Protein AF-A0A4R3V8H6-F1 (afdb_monomer)

Secondary structure (DSSP, 8-state):
---HHHHHHHHTTSHHHHHHHHHHHHHHHHHHHHHHHHHHTT--HHHHHHHHTS-HHHHHHHHTTPPPP-GGGTTSTTSSS--

Foldseek 3Di:
DDDPVRVVVVQCVDVVSVVVVVVVCVLLVQLVVLVVVCVVVVHDLQRVQVVVVHHSVVSVCSNVSDDDPPCPVPDPPPPPDDD

Radius of gyration: 18.4 Å; Cα contacts (8 Å, |Δi|>4): 42; chains: 1; bounding box: 36×33×54 Å

Nearest PDB structures (foldseek):
  3eus-assembly1_B  TM=8.053E-01  e=7.197E-02  Ruegeria pomeroyi
  4pu8-assembly1_B  TM=9.199E-01  e=2.091E-01  Shewanella oneidensis MR-1
  4pu7-assembly1_B  TM=9.205E-01  e=4.439E-01  Shewanella oneidensis MR-1
  4pu4-assembly1_C  TM=9.287E-01  e=4.726E-01  Shewanella oneidensis MR-1
  3f51-assembly1_A  TM=7.844E-01  e=8.313E-01  Corynebacterium glutamicum

Mean predicted aligned error: 11.01 Å

pLDDT: mean 80.95, std 18.3, range [42.66, 97.75]

Solvent-accessible surface area (backbone atoms only — not comparable to full-atom values): 5045 Å² total; per-residue (Å²): 132,82,54,69,69,61,52,51,52,59,52,52,66,39,67,69,54,32,50,57,51,56,59,51,46,64,66,35,43,67,13,49,51,50,49,52,50,35,56,75,69,72,50,53,55,53,58,50,9,60,77,67,75,53,48,40,71,56,43,50,38,55,45,62,43,56,77,77,76,74,76,86,73,73,84,71,84,88,69,89,87,80,134

Structure (mmCIF, N/CA/C/O backbone):
data_AF-A0A4R3V8H6-F1
#
_entry.id   AF-A0A4R3V8H6-F1
#
loop_
_atom_site.group_PDB
_atom_site.id
_atom_site.type_symbol
_atom_site.label_atom_id
_atom_site.label_alt_id
_atom_site.label_comp_id
_atom_site.label_asym_id
_atom_site.label_entity_id
_atom_site.label_seq_id
_atom_site.pdbx_PDB_ins_code
_atom_site.Cartn_x
_atom_site.Cartn_y
_atom_site.Cartn_z
_atom_site.occupancy
_atom_site.B_iso_or_equiv
_atom_site.auth_seq_id
_atom_site.auth_comp_id
_atom_site.auth_asym_id
_atom_site.auth_atom_id
_atom_site.pdbx_PDB_model_num
ATOM 1 N N . MET A 1 1 ? 18.670 16.609 -8.766 1.00 71.56 1 MET A N 1
ATOM 2 C CA . MET A 1 1 ? 17.967 15.407 -8.264 1.00 71.56 1 MET A CA 1
ATOM 3 C C . MET A 1 1 ? 17.100 14.895 -9.408 1.00 71.56 1 MET A C 1
ATOM 5 O O . MET A 1 1 ? 16.431 15.727 -10.009 1.00 71.56 1 MET A 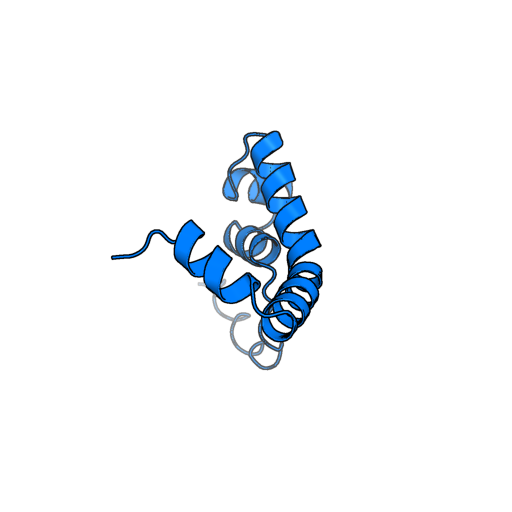O 1
ATOM 9 N N . LYS A 1 2 ? 17.163 13.612 -9.788 1.00 74.88 2 LYS A N 1
ATOM 10 C CA . LYS A 1 2 ? 16.271 13.083 -10.841 1.00 74.88 2 LYS A CA 1
ATOM 11 C C . LYS A 1 2 ? 14.850 12.937 -10.286 1.00 74.88 2 LYS A C 1
ATOM 13 O O . LYS A 1 2 ? 14.695 12.627 -9.107 1.00 74.88 2 LYS A O 1
ATOM 18 N N . ALA A 1 3 ? 13.834 13.153 -11.122 1.00 91.19 3 ALA A N 1
ATOM 19 C CA . ALA A 1 3 ? 12.454 12.836 -10.760 1.00 91.19 3 ALA A CA 1
ATOM 20 C C . ALA A 1 3 ? 12.284 11.313 -10.635 1.00 91.19 3 ALA A C 1
ATOM 22 O O . ALA A 1 3 ? 12.916 10.562 -11.382 1.00 91.19 3 ALA A O 1
ATOM 23 N N . PHE A 1 4 ? 11.423 10.860 -9.719 1.00 85.75 4 PHE A N 1
ATOM 24 C CA . PHE A 1 4 ? 11.187 9.430 -9.480 1.00 85.75 4 PHE A CA 1
ATOM 25 C C . PHE A 1 4 ? 10.823 8.677 -10.767 1.00 85.75 4 PHE A C 1
ATOM 27 O O . PHE A 1 4 ? 11.405 7.633 -11.047 1.00 85.75 4 PHE A O 1
ATOM 34 N N . GLU A 1 5 ? 9.948 9.254 -11.595 1.00 87.50 5 GLU A N 1
ATOM 35 C CA . GLU A 1 5 ? 9.546 8.660 -12.877 1.00 87.50 5 GLU A CA 1
ATOM 36 C C . GLU A 1 5 ? 10.723 8.486 -13.841 1.00 87.50 5 GLU A C 1
ATOM 38 O O . GLU A 1 5 ? 10.844 7.463 -14.510 1.00 87.50 5 GLU A O 1
ATOM 43 N N . GLN A 1 6 ? 11.634 9.459 -13.872 1.00 88.88 6 GLN A N 1
ATOM 44 C CA . GLN A 1 6 ? 12.800 9.439 -14.751 1.00 88.88 6 GLN A CA 1
ATOM 45 C C . GLN A 1 6 ? 13.816 8.380 -14.299 1.00 88.88 6 GLN A C 1
ATOM 47 O O . GLN A 1 6 ? 14.343 7.633 -15.116 1.00 88.88 6 GLN A O 1
ATOM 52 N N . PHE A 1 7 ? 14.031 8.261 -12.988 1.00 90.12 7 PHE A N 1
ATOM 53 C CA . PHE A 1 7 ? 14.877 7.223 -12.400 1.00 90.12 7 PHE A CA 1
ATOM 54 C C . PHE A 1 7 ? 14.295 5.815 -12.597 1.00 90.12 7 PHE A C 1
ATOM 56 O O . PHE A 1 7 ? 15.009 4.885 -12.968 1.00 90.12 7 PHE A O 1
ATOM 63 N N . LYS A 1 8 ? 12.981 5.660 -12.405 1.00 88.75 8 LYS A N 1
ATOM 64 C CA . LYS A 1 8 ? 12.275 4.397 -12.636 1.00 88.75 8 LYS A CA 1
ATOM 65 C C . LYS A 1 8 ? 12.357 3.966 -14.101 1.00 88.75 8 LYS A C 1
ATOM 67 O O . LYS A 1 8 ? 12.605 2.794 -14.367 1.00 88.75 8 LYS A O 1
ATOM 72 N N . ALA A 1 9 ? 12.173 4.892 -15.042 1.00 91.44 9 ALA A N 1
ATOM 73 C CA . ALA A 1 9 ? 12.266 4.598 -16.469 1.00 91.44 9 ALA A CA 1
ATOM 74 C C . ALA A 1 9 ? 13.663 4.097 -16.872 1.00 91.44 9 ALA A C 1
ATOM 76 O O . ALA A 1 9 ? 13.762 3.142 -17.638 1.00 91.44 9 ALA A O 1
ATOM 77 N N . GLU A 1 10 ? 14.727 4.692 -16.321 1.00 92.75 10 GLU A N 1
ATOM 78 C CA . GLU A 1 10 ? 16.108 4.244 -16.545 1.00 92.75 10 GLU A CA 1
ATOM 79 C C . GLU A 1 10 ? 16.356 2.827 -16.004 1.00 92.75 10 GLU A C 1
ATOM 81 O O . GLU A 1 10 ? 16.950 2.009 -16.699 1.00 92.75 10 GLU A O 1
ATOM 86 N N . LEU A 1 11 ? 15.864 2.504 -14.802 1.00 91.06 11 LEU A N 1
ATOM 87 C CA . LEU A 1 11 ? 15.997 1.158 -14.227 1.00 91.06 11 LEU A CA 1
ATOM 88 C C . LEU A 1 11 ? 15.224 0.103 -15.028 1.00 91.06 11 LEU A C 1
ATOM 90 O O . LEU A 1 11 ? 15.733 -0.983 -15.283 1.00 91.06 11 LEU A O 1
ATOM 94 N N . LEU A 1 12 ? 14.005 0.424 -15.465 1.00 92.00 12 LEU A N 1
ATOM 95 C CA . LEU A 1 12 ? 13.166 -0.495 -16.243 1.00 92.00 12 LEU A CA 1
ATOM 96 C C . LEU A 1 12 ? 13.578 -0.600 -17.722 1.00 92.00 12 LEU A C 1
ATOM 98 O O . LEU A 1 12 ? 12.935 -1.333 -18.484 1.00 92.00 12 LEU A O 1
ATOM 102 N N . ALA A 1 13 ? 14.608 0.133 -18.154 1.00 94.12 13 ALA A N 1
ATOM 103 C CA . ALA A 1 13 ? 15.199 -0.019 -19.481 1.00 94.12 13 ALA A CA 1
ATOM 104 C C . ALA A 1 13 ? 16.033 -1.308 -19.596 1.00 94.12 13 ALA A C 1
ATOM 106 O O . ALA A 1 13 ? 16.136 -1.861 -20.688 1.00 94.12 13 ALA A O 1
ATOM 107 N N . ASP A 1 14 ? 16.576 -1.812 -18.483 1.00 94.94 14 ASP A N 1
ATOM 108 C CA . ASP A 1 14 ? 17.236 -3.115 -18.432 1.00 94.94 14 ASP A CA 1
ATOM 109 C C . ASP A 1 14 ? 16.192 -4.257 -18.424 1.00 94.94 14 ASP A C 1
ATOM 111 O O . ASP A 1 14 ? 15.358 -4.320 -17.513 1.00 94.94 14 ASP A O 1
ATOM 115 N N . PRO A 1 15 ? 16.215 -5.185 -19.404 1.00 92.06 15 PRO A N 1
ATOM 116 C CA . PRO A 1 15 ? 15.271 -6.299 -19.472 1.00 92.06 15 PRO A CA 1
ATOM 117 C C . PRO A 1 15 ? 15.303 -7.226 -18.252 1.00 92.06 15 PRO A C 1
ATOM 119 O O . PRO A 1 15 ? 14.258 -7.764 -17.883 1.00 92.06 15 PRO A O 1
ATOM 122 N N . ALA A 1 16 ? 16.468 -7.418 -17.619 1.00 92.06 16 ALA A N 1
ATOM 123 C CA . ALA A 1 16 ? 16.574 -8.250 -16.420 1.00 92.06 16 ALA A CA 1
ATOM 124 C C . ALA A 1 16 ? 15.868 -7.579 -15.234 1.00 92.06 16 ALA A C 1
ATOM 126 O O . ALA A 1 16 ? 15.007 -8.186 -14.598 1.00 92.06 16 ALA A O 1
ATOM 127 N N . THR A 1 17 ? 16.141 -6.293 -15.013 1.00 90.31 17 THR A N 1
ATOM 128 C CA . THR A 1 17 ? 15.450 -5.477 -14.007 1.00 90.31 17 THR A CA 1
ATOM 129 C C . THR A 1 17 ? 13.943 -5.417 -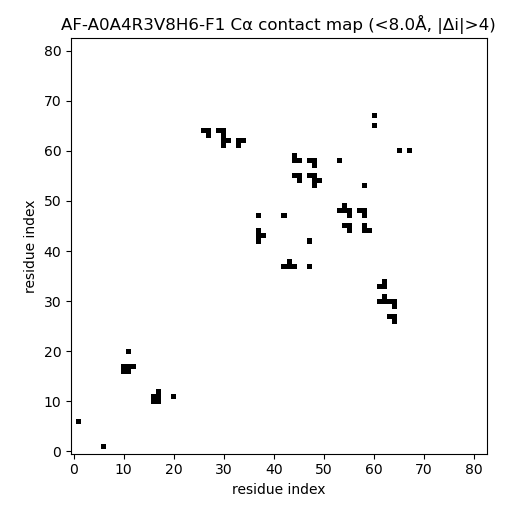14.253 1.00 90.31 17 THR A C 1
ATOM 131 O O . THR A 1 17 ? 13.159 -5.575 -13.317 1.00 90.31 17 THR A O 1
ATOM 134 N N . ARG A 1 18 ? 13.509 -5.237 -15.507 1.00 90.88 18 ARG A N 1
ATOM 135 C CA . ARG A 1 18 ? 12.085 -5.238 -15.872 1.00 90.88 18 ARG A CA 1
ATOM 136 C C . ARG A 1 18 ? 11.411 -6.565 -15.541 1.00 90.88 18 ARG A C 1
ATOM 138 O O . ARG A 1 18 ? 10.333 -6.557 -14.962 1.00 90.88 18 ARG A O 1
ATOM 145 N N . ARG A 1 19 ? 12.043 -7.691 -15.875 1.00 90.00 19 ARG A N 1
ATOM 146 C CA . ARG A 1 19 ? 11.488 -9.022 -15.611 1.00 90.00 19 ARG A CA 1
ATOM 147 C C . ARG A 1 19 ? 11.243 -9.253 -14.120 1.00 90.00 19 ARG A C 1
ATOM 149 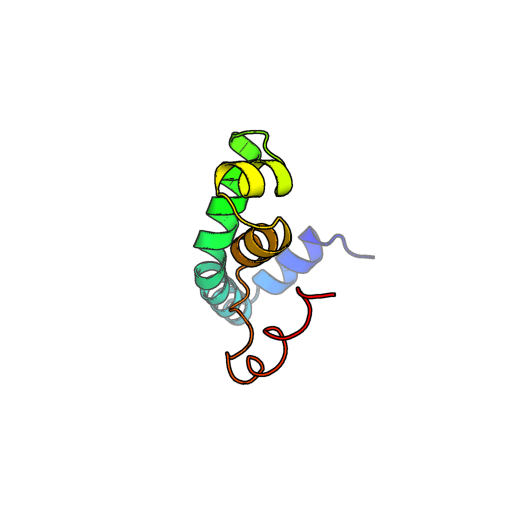O O . ARG A 1 19 ? 10.166 -9.710 -13.757 1.00 90.00 19 ARG A O 1
ATOM 156 N N . GLU A 1 20 ? 12.215 -8.927 -13.273 1.00 88.06 20 GLU A N 1
ATOM 157 C CA . GLU A 1 20 ? 12.068 -9.068 -11.819 1.00 88.06 20 GLU A CA 1
ATOM 158 C C . GLU A 1 20 ? 11.033 -8.079 -11.258 1.00 88.06 20 GLU A C 1
ATOM 160 O O . GLU A 1 20 ? 10.236 -8.427 -10.388 1.00 88.06 20 GLU A O 1
ATOM 165 N N . TYR A 1 21 ? 10.979 -6.857 -11.798 1.00 86.12 21 TYR A N 1
ATOM 166 C CA . TYR A 1 21 ? 9.962 -5.871 -11.432 1.00 86.12 21 TYR A CA 1
ATOM 167 C C . TYR A 1 21 ? 8.538 -6.345 -11.762 1.00 86.12 21 TYR A C 1
ATOM 169 O O . TYR A 1 21 ? 7.640 -6.236 -10.925 1.00 86.12 21 TYR A O 1
ATOM 177 N N . ASP A 1 22 ? 8.335 -6.889 -12.961 1.00 85.19 22 ASP A N 1
ATOM 178 C CA . ASP A 1 22 ? 7.043 -7.407 -13.412 1.00 85.19 22 ASP A CA 1
ATOM 179 C C . ASP A 1 22 ? 6.655 -8.682 -12.641 1.00 85.19 22 ASP A C 1
ATOM 181 O O . ASP A 1 22 ? 5.490 -8.851 -12.279 1.00 85.19 22 ASP A O 1
ATOM 185 N N . ALA A 1 23 ? 7.623 -9.543 -12.304 1.00 85.06 23 ALA A N 1
ATOM 186 C CA . ALA A 1 23 ? 7.393 -10.712 -11.453 1.00 85.06 23 ALA A CA 1
ATOM 187 C C . ALA A 1 23 ? 6.894 -10.315 -10.052 1.00 85.06 23 ALA A C 1
ATOM 189 O O . ALA A 1 23 ? 5.942 -10.907 -9.543 1.00 85.06 23 ALA A O 1
ATOM 190 N N . LEU A 1 24 ? 7.474 -9.263 -9.460 1.00 79.56 24 LEU A N 1
ATOM 191 C CA . LEU A 1 24 ? 7.013 -8.707 -8.185 1.00 79.56 24 LEU A CA 1
ATOM 192 C C . LEU A 1 24 ? 5.636 -8.048 -8.302 1.00 79.56 24 LEU A C 1
ATOM 194 O O . LEU A 1 24 ? 4.852 -8.110 -7.358 1.00 79.56 24 LEU A O 1
ATOM 198 N N . ALA A 1 25 ? 5.310 -7.424 -9.439 1.00 76.50 25 ALA A N 1
ATOM 199 C CA . ALA A 1 25 ? 4.017 -6.769 -9.631 1.00 76.50 25 ALA A CA 1
ATOM 200 C C . ALA A 1 25 ? 2.842 -7.733 -9.405 1.00 76.50 25 ALA A C 1
ATOM 202 O O . ALA A 1 25 ? 1.845 -7.333 -8.805 1.00 76.50 25 ALA A O 1
ATOM 203 N N . GLN A 1 26 ? 2.999 -9.004 -9.788 1.00 70.62 26 GLN A N 1
ATOM 204 C CA . GLN A 1 26 ? 1.984 -10.039 -9.598 1.00 70.62 26 GLN A CA 1
ATOM 205 C C . GLN A 1 26 ? 1.668 -10.301 -8.112 1.00 70.62 26 GLN A C 1
ATOM 207 O O . GLN A 1 26 ? 0.518 -10.565 -7.771 1.00 70.62 26 GLN A O 1
ATOM 212 N N . GLU A 1 27 ? 2.651 -10.175 -7.211 1.00 70.19 27 GLU A N 1
ATOM 213 C CA . GLU A 1 27 ? 2.445 -10.327 -5.760 1.00 70.19 27 GLU A CA 1
ATOM 214 C C . GLU A 1 27 ? 1.660 -9.158 -5.147 1.00 70.19 27 GLU A C 1
ATOM 216 O O . GLU A 1 27 ? 0.969 -9.321 -4.140 1.00 70.19 27 GLU A O 1
ATOM 221 N N . PHE A 1 28 ? 1.735 -7.977 -5.765 1.00 76.88 28 PHE A N 1
ATOM 222 C CA . PHE A 1 28 ? 1.058 -6.765 -5.299 1.00 76.88 28 PHE A CA 1
ATOM 223 C C . PHE A 1 28 ? -0.240 -6.462 -6.047 1.00 76.88 28 PHE A C 1
ATOM 225 O O . PHE A 1 28 ? -0.919 -5.500 -5.685 1.00 76.88 28 PHE A O 1
ATOM 232 N N . GLU A 1 29 ? -0.603 -7.247 -7.062 1.00 82.06 29 GLU A N 1
ATOM 233 C CA . GLU A 1 29 ? -1.747 -6.945 -7.925 1.00 82.06 29 GLU A CA 1
ATOM 234 C C . GLU A 1 29 ? -3.054 -6.916 -7.129 1.00 82.06 29 GLU A C 1
ATOM 236 O O . GLU A 1 29 ? -3.766 -5.915 -7.137 1.00 82.06 29 GLU A O 1
ATOM 241 N N . THR A 1 30 ? -3.302 -7.935 -6.304 1.00 82.19 30 THR A N 1
ATOM 242 C CA . THR A 1 30 ? -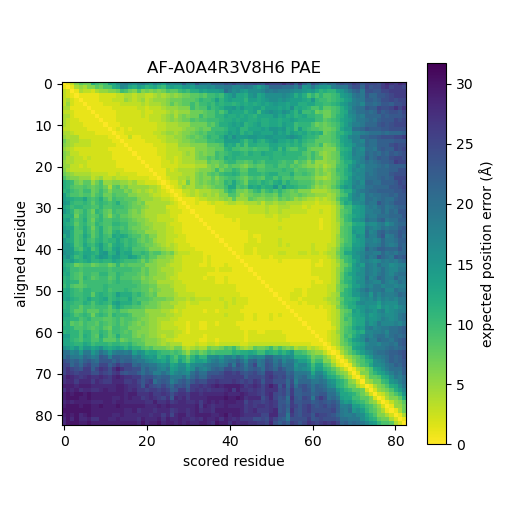4.483 -7.973 -5.427 1.00 82.19 30 THR A CA 1
ATOM 243 C C . THR A 1 30 ? -4.508 -6.792 -4.450 1.00 82.19 30 THR A C 1
ATOM 245 O O . THR A 1 30 ? -5.549 -6.179 -4.228 1.00 82.19 30 THR A O 1
ATOM 248 N N . ALA A 1 31 ? -3.359 -6.426 -3.876 1.00 87.81 31 ALA A N 1
ATOM 249 C CA . ALA A 1 31 ? -3.265 -5.290 -2.962 1.00 87.81 31 ALA A CA 1
ATOM 250 C C . ALA A 1 31 ? -3.561 -3.957 -3.676 1.00 87.81 31 ALA A C 1
ATOM 252 O O . ALA A 1 31 ? -4.286 -3.112 -3.146 1.00 87.81 31 ALA A O 1
ATOM 253 N N . ARG A 1 32 ? -3.065 -3.788 -4.910 1.00 87.88 32 ARG A N 1
ATOM 254 C CA . ARG A 1 32 ? -3.382 -2.638 -5.767 1.00 87.88 32 ARG A CA 1
ATOM 255 C C . ARG A 1 32 ? -4.861 -2.573 -6.104 1.00 87.88 32 ARG A C 1
ATOM 257 O O . ARG A 1 32 ? -5.445 -1.499 -5.986 1.00 87.88 32 ARG A O 1
ATOM 264 N N . GLU A 1 33 ? -5.469 -3.690 -6.488 1.00 89.81 33 GLU A N 1
ATOM 265 C CA . GLU A 1 33 ? -6.899 -3.753 -6.790 1.00 89.81 33 GLU A CA 1
ATOM 266 C C . GLU A 1 33 ? -7.747 -3.317 -5.592 1.00 89.81 33 GLU A C 1
ATOM 268 O O . GLU A 1 33 ? -8.674 -2.525 -5.763 1.00 89.81 33 GLU A O 1
ATOM 273 N N . LEU A 1 34 ? -7.391 -3.741 -4.373 1.00 90.38 34 LEU A N 1
ATOM 274 C CA . LEU A 1 34 ? -8.066 -3.309 -3.145 1.00 90.38 34 LEU A CA 1
ATOM 275 C C . LEU A 1 34 ? -7.953 -1.794 -2.924 1.00 90.38 34 LEU A C 1
ATOM 277 O O . LEU A 1 34 ? -8.962 -1.134 -2.667 1.00 90.38 34 LEU A O 1
ATOM 281 N N . VAL A 1 35 ? -6.752 -1.225 -3.078 1.00 93.19 35 VAL A N 1
ATOM 282 C CA . VAL A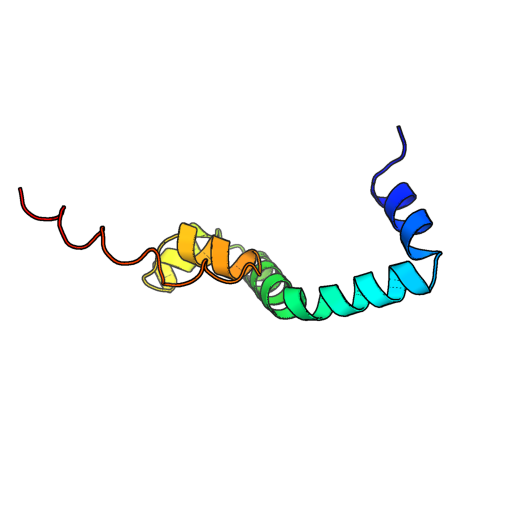 1 35 ? -6.532 0.227 -2.953 1.00 93.19 35 VAL A CA 1
ATOM 283 C C . VAL A 1 35 ? -7.336 0.996 -4.003 1.00 93.19 35 VAL A C 1
ATOM 285 O O . VAL A 1 35 ? -7.981 1.996 -3.683 1.00 93.19 35 VAL A O 1
ATOM 288 N N . VAL A 1 36 ? -7.335 0.525 -5.253 1.00 93.38 36 VAL A N 1
ATOM 289 C CA . VAL A 1 36 ? -8.084 1.137 -6.357 1.00 93.38 36 VAL A CA 1
ATOM 290 C C . VAL A 1 36 ? -9.589 1.046 -6.113 1.00 93.38 36 VAL A C 1
ATOM 292 O O . VAL A 1 36 ? -10.293 2.040 -6.289 1.00 93.38 36 VAL A O 1
ATOM 295 N N . ALA A 1 37 ? -10.096 -0.108 -5.680 1.00 93.75 37 ALA A N 1
ATOM 296 C CA . ALA A 1 37 ? -11.506 -0.297 -5.357 1.00 93.75 37 ALA A CA 1
ATOM 297 C C . ALA A 1 37 ? -11.947 0.629 -4.215 1.00 93.75 37 ALA A C 1
ATOM 299 O O . ALA A 1 37 ? -12.968 1.309 -4.338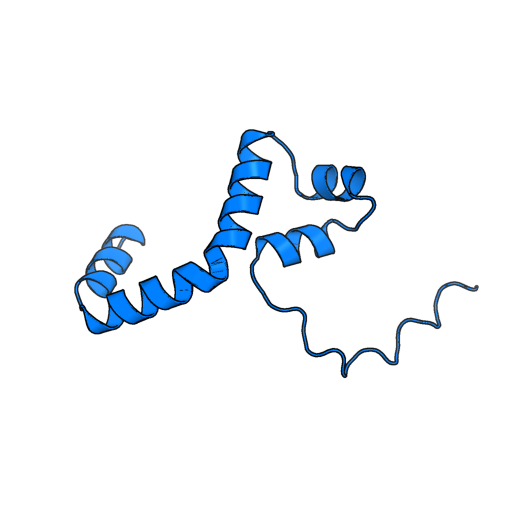 1.00 93.75 37 ALA A O 1
ATOM 300 N N . ARG A 1 38 ? -11.144 0.735 -3.147 1.00 96.56 38 ARG A N 1
ATOM 301 C CA . ARG A 1 38 ? -11.397 1.665 -2.040 1.00 96.56 38 ARG A CA 1
ATOM 302 C C . ARG A 1 38 ? -11.427 3.118 -2.518 1.00 96.56 38 ARG A C 1
ATOM 304 O O . ARG A 1 38 ? -12.340 3.858 -2.152 1.00 96.56 38 ARG A O 1
ATOM 311 N N . ALA A 1 39 ? -10.456 3.522 -3.339 1.00 95.00 39 ALA A N 1
ATOM 312 C CA . ALA A 1 39 ? -10.382 4.877 -3.881 1.00 95.00 39 ALA A CA 1
ATOM 313 C C . ALA A 1 39 ? -11.588 5.203 -4.778 1.00 95.00 39 ALA A C 1
ATOM 315 O O . ALA A 1 39 ? -12.173 6.274 -4.646 1.00 95.00 39 ALA A O 1
ATOM 316 N N . ARG A 1 40 ? -12.016 4.261 -5.631 1.00 95.62 40 ARG A N 1
ATOM 317 C CA . ARG A 1 40 ? -13.230 4.392 -6.459 1.00 95.62 40 ARG A CA 1
ATOM 318 C C . ARG A 1 40 ? -14.503 4.504 -5.624 1.00 95.62 40 ARG A C 1
ATOM 320 O O . ARG A 1 40 ? -15.419 5.218 -6.013 1.00 95.62 40 ARG A O 1
ATOM 327 N N . ALA A 1 41 ? -14.549 3.825 -4.481 1.00 95.50 41 ALA A N 1
ATOM 328 C CA . ALA A 1 41 ? -15.647 3.931 -3.527 1.00 95.50 41 ALA A CA 1
ATOM 329 C C . ALA A 1 41 ? -15.597 5.216 -2.675 1.00 95.50 41 ALA A C 1
ATOM 331 O O . ALA A 1 41 ? -16.529 5.468 -1.914 1.00 95.50 41 ALA A O 1
ATOM 332 N N . GLY A 1 42 ? -14.527 6.017 -2.772 1.00 97.25 42 GLY A N 1
ATOM 333 C CA . GLY A 1 42 ? -14.349 7.236 -1.981 1.00 97.25 42 GLY A CA 1
ATOM 334 C C . GLY A 1 42 ? -14.170 6.980 -0.482 1.00 97.25 42 GLY A C 1
ATOM 335 O O . GLY A 1 42 ? -14.498 7.849 0.321 1.00 97.25 42 GLY A O 1
ATOM 336 N N . LEU A 1 43 ? -13.692 5.791 -0.096 1.00 97.25 43 LEU A N 1
ATOM 337 C CA . LEU A 1 43 ? -13.607 5.379 1.306 1.00 97.25 43 LEU A CA 1
ATOM 338 C C . LEU A 1 43 ? -12.192 5.534 1.883 1.00 97.25 43 LEU A C 1
ATOM 340 O O . LEU A 1 43 ? -11.177 5.302 1.216 1.00 97.25 43 LEU A O 1
ATOM 344 N N . THR A 1 44 ? -12.117 5.860 3.171 1.00 97.56 44 THR A N 1
ATOM 345 C CA . THR A 1 44 ? -10.885 5.736 3.960 1.00 97.56 44 THR A CA 1
ATOM 346 C C . THR A 1 44 ? -10.668 4.283 4.393 1.00 97.56 44 THR A C 1
ATOM 348 O O . THR A 1 44 ? -11.591 3.465 4.381 1.00 97.56 44 THR A O 1
ATOM 351 N N . GLN A 1 45 ? -9.439 3.932 4.790 1.00 97.00 45 GLN A N 1
ATOM 352 C CA . GLN A 1 45 ? -9.154 2.596 5.336 1.00 97.00 45 GLN A CA 1
ATOM 353 C C . GLN A 1 45 ? -9.973 2.303 6.604 1.00 97.00 45 GLN A C 1
ATOM 355 O O . GLN A 1 45 ? -10.352 1.160 6.838 1.00 97.00 45 GLN A O 1
ATOM 360 N N . GLU A 1 46 ? -10.273 3.331 7.402 1.00 97.38 46 GLU A N 1
ATOM 361 C CA . GLU A 1 46 ? -11.098 3.238 8.614 1.00 97.38 46 GLU A CA 1
ATOM 362 C C . GLU A 1 46 ? -12.547 2.900 8.269 1.00 97.38 46 GLU A C 1
ATOM 364 O O . GLU A 1 46 ? -13.104 1.958 8.820 1.00 97.38 46 GLU A O 1
ATOM 369 N N . GLN A 1 47 ? -13.127 3.580 7.279 1.00 97.50 47 GLN A N 1
ATOM 370 C CA . GLN A 1 47 ? -14.494 3.310 6.826 1.00 97.50 47 GLN A CA 1
ATOM 371 C C . GLN A 1 47 ? -14.640 1.910 6.222 1.00 97.50 47 GLN A C 1
ATOM 373 O O . GLN A 1 47 ? -15.670 1.256 6.392 1.00 97.50 47 GLN A O 1
ATOM 378 N N . VAL A 1 48 ? -13.616 1.428 5.510 1.00 97.38 48 VAL A N 1
ATOM 379 C CA . VAL A 1 48 ? -13.577 0.034 5.046 1.00 97.38 48 VAL A CA 1
ATOM 380 C C . VAL A 1 48 ? -13.504 -0.920 6.239 1.00 97.38 48 VAL A C 1
ATOM 382 O O . VAL A 1 48 ? -14.240 -1.903 6.276 1.00 97.38 48 VAL A O 1
ATOM 385 N N . ALA A 1 49 ? -12.674 -0.614 7.238 1.00 96.75 49 ALA A N 1
ATOM 386 C CA . ALA A 1 49 ? -12.526 -1.440 8.430 1.00 96.75 49 ALA A CA 1
ATOM 387 C C . ALA A 1 49 ? -13.829 -1.556 9.235 1.00 96.75 49 ALA A C 1
ATOM 389 O O . ALA A 1 49 ? -14.206 -2.665 9.609 1.00 96.75 49 ALA A O 1
ATOM 390 N N . GLU A 1 50 ? -14.546 -0.447 9.430 1.00 97.75 50 GLU A N 1
ATOM 391 C CA . GLU A 1 50 ? -15.858 -0.417 10.086 1.00 97.75 50 GLU A CA 1
ATOM 392 C C . GLU A 1 50 ? -16.870 -1.309 9.361 1.00 97.75 50 GLU A C 1
ATOM 394 O O . GLU A 1 50 ? -17.516 -2.150 9.985 1.00 97.75 50 GLU A O 1
ATOM 399 N N . ARG A 1 51 ? -16.958 -1.194 8.029 1.00 96.50 51 ARG A N 1
ATOM 400 C CA . ARG A 1 51 ? -17.864 -2.017 7.206 1.00 96.50 51 ARG A CA 1
ATOM 401 C C . ARG A 1 51 ? -17.512 -3.503 7.240 1.00 96.50 51 ARG A C 1
ATOM 403 O O . ARG A 1 51 ? -18.401 -4.340 7.124 1.00 96.50 51 ARG A O 1
ATOM 410 N N . MET A 1 52 ? -16.230 -3.829 7.385 1.00 94.19 52 MET A N 1
ATOM 411 C CA . MET A 1 52 ? -15.731 -5.203 7.480 1.00 94.19 52 MET A CA 1
ATOM 412 C C . MET A 1 52 ? -15.756 -5.767 8.909 1.00 94.19 52 MET A C 1
ATOM 414 O O . MET A 1 52 ? -15.455 -6.945 9.090 1.00 94.19 52 MET A O 1
ATOM 418 N N . GLY A 1 53 ? -16.055 -4.953 9.929 1.00 95.31 53 GLY A N 1
ATOM 419 C CA . GLY A 1 53 ? -15.950 -5.365 11.332 1.00 95.31 53 GLY A CA 1
ATOM 420 C C . GLY A 1 53 ? -14.516 -5.707 11.758 1.00 95.31 53 GLY A C 1
ATOM 421 O O . GLY A 1 53 ? -14.300 -6.624 12.547 1.00 95.31 53 GLY A O 1
ATOM 422 N N . THR A 1 54 ? -13.520 -5.006 11.212 1.00 95.00 54 THR A N 1
ATOM 423 C CA . THR A 1 54 ? -12.092 -5.215 11.504 1.00 95.00 54 THR A CA 1
ATOM 424 C C . THR A 1 54 ? -11.408 -3.906 11.905 1.00 95.00 54 THR A C 1
ATOM 426 O O . THR A 1 54 ? -12.058 -2.885 12.102 1.00 95.00 54 THR A O 1
ATOM 429 N N . THR A 1 55 ? -10.082 -3.917 12.065 1.00 94.94 55 THR A N 1
ATOM 430 C CA . THR A 1 55 ? -9.3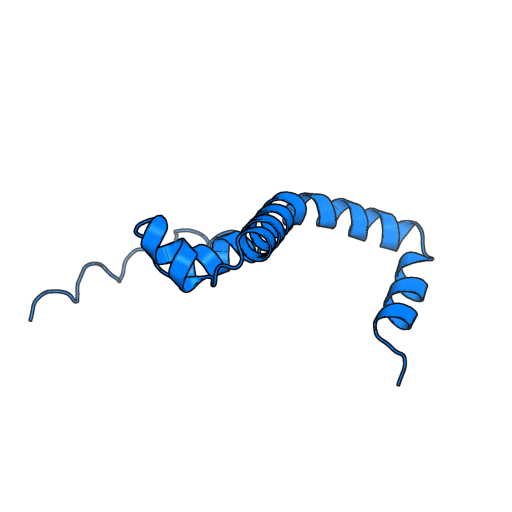07 -2.712 12.402 1.00 94.94 55 THR A CA 1
ATOM 431 C C . THR A 1 55 ? -8.719 -2.049 11.157 1.00 94.94 55 THR A C 1
ATOM 433 O O . THR A 1 55 ? -8.365 -2.734 10.194 1.00 94.94 55 THR A O 1
ATOM 436 N N . GLN A 1 56 ? -8.515 -0.729 11.203 1.00 95.19 56 GLN A N 1
ATOM 437 C CA . GLN A 1 56 ? -7.807 0.012 10.149 1.00 95.19 56 GLN A CA 1
ATOM 438 C C . GLN A 1 56 ? -6.420 -0.584 9.869 1.00 95.19 56 GLN A C 1
ATOM 440 O O . GLN A 1 56 ? -6.032 -0.719 8.712 1.00 95.19 56 GLN A O 1
ATOM 445 N N . SER A 1 57 ? -5.713 -1.049 10.905 1.00 93.56 57 SER A N 1
ATOM 446 C CA . SER A 1 57 ? -4.409 -1.708 10.754 1.00 93.56 57 SER A CA 1
ATOM 447 C C . SER A 1 57 ? -4.481 -3.034 9.981 1.00 93.56 57 SER A C 1
ATOM 449 O O . SER A 1 57 ? -3.539 -3.386 9.268 1.00 93.56 57 SER A O 1
ATOM 451 N N . THR A 1 58 ? -5.601 -3.760 10.086 1.00 92.56 58 THR A N 1
ATOM 452 C CA . THR A 1 58 ? -5.857 -4.981 9.311 1.00 92.56 58 THR A CA 1
ATOM 453 C C . THR A 1 58 ? -6.061 -4.637 7.840 1.00 92.56 58 THR A C 1
ATOM 455 O O . THR A 1 58 ? -5.430 -5.250 6.983 1.00 92.56 58 THR A O 1
ATOM 458 N N . VAL A 1 59 ? -6.881 -3.621 7.546 1.00 93.38 59 VAL A N 1
ATOM 459 C CA . VAL A 1 59 ? -7.121 -3.141 6.173 1.00 93.38 59 VAL A CA 1
ATOM 460 C C . VAL A 1 59 ? -5.834 -2.611 5.545 1.00 93.38 59 VAL A C 1
ATOM 462 O O . VAL A 1 59 ? -5.489 -3.003 4.436 1.00 93.38 59 VAL A O 1
ATOM 465 N N . ALA A 1 60 ? -5.061 -1.807 6.276 1.00 92.69 60 ALA A N 1
ATOM 466 C CA . ALA A 1 60 ? -3.773 -1.303 5.810 1.00 92.69 60 ALA A CA 1
ATOM 467 C C . ALA A 1 60 ? -2.787 -2.436 5.481 1.00 92.69 60 ALA A C 1
ATOM 469 O O . ALA A 1 60 ? -2.028 -2.337 4.520 1.00 92.69 60 ALA A O 1
ATOM 470 N N . ARG A 1 61 ? -2.808 -3.540 6.241 1.00 88.62 61 ARG A N 1
ATOM 471 C CA . ARG A 1 61 ? -1.977 -4.717 5.953 1.00 88.62 61 ARG A CA 1
ATOM 472 C C . ARG A 1 61 ? -2.411 -5.415 4.667 1.00 88.62 61 ARG A C 1
ATOM 474 O O . ARG A 1 61 ? -1.545 -5.712 3.849 1.00 88.62 61 ARG A O 1
ATOM 481 N N . LEU A 1 62 ? -3.717 -5.611 4.479 1.00 88.06 62 LEU A N 1
ATOM 482 C CA . LEU A 1 62 ? -4.285 -6.173 3.248 1.00 88.06 62 LEU A CA 1
ATOM 483 C C . LEU A 1 62 ? -3.914 -5.320 2.023 1.00 88.06 62 LEU A C 1
ATOM 485 O O . LEU A 1 62 ? -3.418 -5.848 1.035 1.00 88.06 62 LEU A O 1
ATOM 489 N N . GLU A 1 63 ? -4.061 -3.997 2.123 1.00 90.19 63 GLU A N 1
ATOM 490 C CA . GLU A 1 63 ? -3.723 -3.043 1.055 1.00 90.19 63 GLU A CA 1
ATOM 491 C C . GLU A 1 63 ? -2.216 -2.897 0.806 1.00 90.19 63 GLU A C 1
ATOM 493 O O . GLU A 1 63 ? -1.804 -2.454 -0.262 1.00 90.19 63 GLU A O 1
ATOM 498 N N . SER A 1 64 ? -1.370 -3.259 1.774 1.00 86.69 64 SER A N 1
ATOM 499 C CA . SER A 1 64 ? 0.087 -3.179 1.618 1.00 86.69 64 SER A CA 1
ATOM 500 C C . SER A 1 64 ? 0.693 -4.347 0.837 1.00 86.69 64 SER A C 1
ATOM 502 O O . SER A 1 64 ? 1.873 -4.289 0.494 1.00 86.69 64 SER A O 1
ATOM 504 N N . GLY A 1 65 ? -0.061 -5.434 0.633 1.00 77.50 65 GLY A N 1
ATOM 505 C CA . GLY A 1 65 ? 0.450 -6.669 0.029 1.00 77.50 65 GLY A CA 1
ATOM 506 C C . GLY A 1 65 ? 1.506 -7.399 0.869 1.00 77.50 65 GLY A C 1
ATOM 507 O O . GLY A 1 65 ? 2.060 -8.400 0.425 1.00 77.50 65 GLY A O 1
ATOM 508 N N . ARG A 1 66 ? 1.804 -6.945 2.097 1.00 70.31 66 ARG A N 1
ATOM 509 C CA . ARG A 1 66 ? 2.720 -7.665 2.991 1.00 70.31 66 ARG A CA 1
ATOM 510 C C . ARG A 1 66 ? 2.039 -8.917 3.530 1.00 70.31 66 ARG A C 1
ATOM 512 O O . ARG A 1 66 ? 0.965 -8.834 4.130 1.00 70.31 66 ARG A O 1
ATOM 519 N N . ARG A 1 67 ? 2.718 -10.065 3.424 1.00 59.34 67 ARG A N 1
ATOM 520 C CA . ARG A 1 67 ? 2.377 -11.240 4.237 1.00 59.34 67 ARG A CA 1
ATOM 521 C C . ARG A 1 67 ? 2.358 -10.839 5.721 1.00 59.34 67 ARG A C 1
ATOM 523 O O . ARG A 1 67 ? 3.235 -10.081 6.151 1.00 59.34 67 ARG A O 1
ATOM 530 N N . PRO A 1 68 ? 1.381 -11.312 6.516 1.00 49.56 68 PRO A N 1
ATOM 531 C CA . PRO A 1 68 ? 1.482 -11.191 7.963 1.00 49.56 68 PRO A CA 1
ATOM 532 C C . PRO A 1 68 ? 2.808 -11.826 8.425 1.00 49.56 68 PRO A C 1
ATOM 534 O O . PRO A 1 68 ? 3.234 -12.812 7.821 1.00 49.56 68 PRO A O 1
ATOM 537 N N . PRO A 1 69 ? 3.481 -11.266 9.449 1.00 46.31 69 PRO A N 1
ATOM 538 C CA . PRO A 1 69 ? 4.653 -11.917 10.028 1.00 46.31 69 PRO A CA 1
ATOM 539 C C . PRO A 1 69 ? 4.285 -13.341 10.462 1.00 46.31 69 PRO A C 1
ATOM 541 O O . PRO A 1 69 ? 3.143 -13.572 10.874 1.00 46.31 69 PRO A O 1
ATOM 544 N N . ASP A 1 70 ? 5.244 -14.267 10.365 1.00 52.84 70 ASP A N 1
ATOM 545 C CA . ASP A 1 70 ? 5.066 -15.659 10.780 1.00 52.84 70 ASP A CA 1
ATOM 546 C C . ASP A 1 70 ? 4.384 -15.732 12.152 1.00 52.84 70 ASP A C 1
ATOM 548 O O . ASP A 1 70 ? 4.723 -15.014 13.098 1.00 52.84 70 ASP A O 1
ATOM 5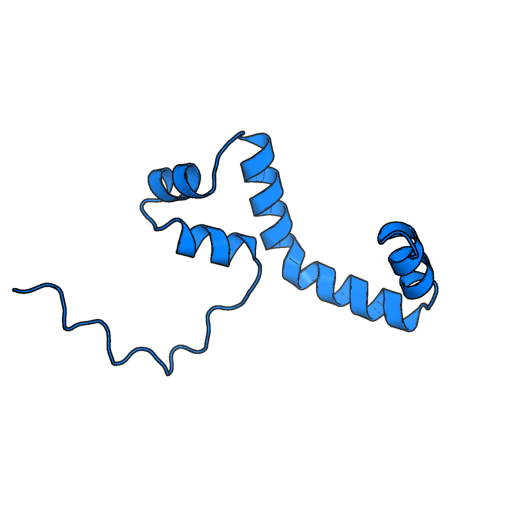52 N N . THR A 1 71 ? 3.403 -16.622 12.272 1.00 50.25 71 THR A N 1
ATOM 553 C CA . THR A 1 71 ? 2.568 -16.801 13.470 1.00 50.25 71 THR A CA 1
ATOM 554 C C . THR A 1 71 ? 3.333 -17.308 14.702 1.00 50.25 71 THR A C 1
ATOM 556 O O . THR A 1 71 ? 2.718 -17.569 15.734 1.00 50.25 71 THR A O 1
ATOM 559 N N . SER A 1 72 ? 4.667 -17.395 14.660 1.00 45.97 72 SER A N 1
ATOM 560 C CA . SER A 1 72 ? 5.507 -17.773 15.805 1.00 45.97 72 SER A CA 1
ATOM 561 C C . SER A 1 72 ? 5.563 -16.711 16.914 1.00 45.97 72 SER A C 1
ATOM 563 O O . SER A 1 72 ? 6.002 -17.009 18.020 1.00 45.97 72 SER A O 1
ATOM 565 N N . TRP A 1 73 ? 5.056 -15.495 16.678 1.00 46.78 73 TRP A N 1
ATOM 566 C CA . TRP A 1 73 ? 4.991 -14.439 17.703 1.00 46.78 73 TRP A CA 1
ATOM 567 C C . TRP A 1 73 ? 3.724 -14.491 18.593 1.00 46.78 73 TRP A C 1
ATOM 569 O O . TRP A 1 73 ? 3.567 -13.716 19.539 1.00 46.78 73 TRP A O 1
ATOM 579 N N . GLY A 1 74 ? 2.778 -15.388 18.297 1.00 42.81 74 GLY A N 1
ATOM 580 C CA . GLY A 1 74 ? 1.410 -15.381 18.829 1.00 42.81 74 GLY A CA 1
ATOM 581 C C . GLY A 1 74 ? 1.170 -15.895 20.257 1.00 42.81 74 GLY A C 1
ATOM 582 O O . GLY A 1 74 ? 0.043 -16.296 20.529 1.00 42.81 74 GLY A O 1
ATOM 583 N N . SER A 1 75 ? 2.135 -15.887 21.184 1.00 47.81 75 SER A N 1
ATOM 584 C CA . SER A 1 75 ? 1.900 -16.371 22.563 1.00 47.81 75 SER A CA 1
ATOM 585 C C . SER A 1 75 ? 1.556 -15.299 23.615 1.00 47.81 75 SER A C 1
ATOM 587 O O . SER A 1 75 ? 1.268 -15.664 24.753 1.00 47.81 75 SER A O 1
ATOM 589 N N . THR A 1 76 ? 1.492 -13.996 23.288 1.00 51.97 76 THR A N 1
ATOM 590 C CA . THR A 1 76 ? 1.478 -12.964 24.362 1.00 51.97 76 THR A CA 1
ATOM 591 C C . THR A 1 76 ? 0.224 -12.077 24.491 1.00 51.97 76 THR A C 1
ATOM 593 O O . THR A 1 76 ? 0.067 -11.422 25.517 1.00 51.97 76 THR A O 1
ATOM 596 N N . ARG A 1 77 ? -0.742 -12.042 23.558 1.00 44.88 77 ARG A N 1
ATOM 597 C CA . ARG A 1 77 ? -1.874 -11.071 23.648 1.00 44.88 77 ARG A CA 1
ATOM 598 C C . AR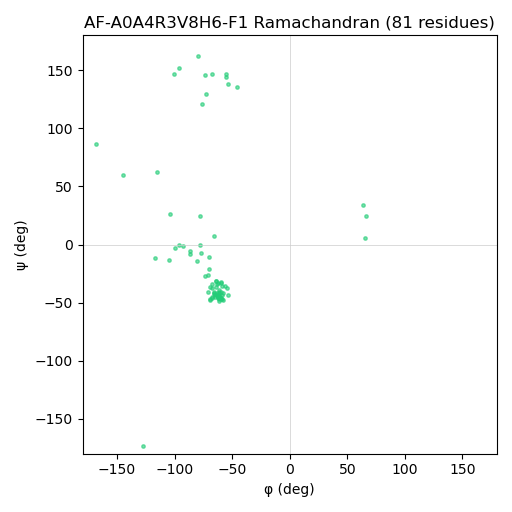G A 1 77 ? -3.235 -11.618 24.096 1.00 44.88 77 ARG A C 1
ATOM 600 O O . ARG A 1 77 ? -4.252 -11.002 23.806 1.00 44.88 77 ARG A O 1
ATOM 607 N N . ALA A 1 78 ? -3.273 -12.709 24.857 1.00 46.78 78 ALA A N 1
ATOM 608 C CA . ALA A 1 78 ? -4.515 -13.169 25.492 1.00 46.78 78 ALA A CA 1
ATOM 609 C C . ALA A 1 78 ? -4.738 -12.636 26.928 1.00 46.78 78 ALA A C 1
ATOM 611 O O . ALA A 1 78 ? -5.758 -12.961 27.522 1.00 46.78 78 ALA A O 1
ATOM 612 N N . LYS A 1 79 ? -3.826 -11.837 27.517 1.00 48.38 79 LYS A N 1
ATOM 613 C CA . LYS A 1 79 ? -3.886 -11.530 28.966 1.00 48.38 79 LYS A CA 1
ATOM 614 C C . LYS A 1 79 ? -4.381 -10.147 29.402 1.00 48.38 79 LYS A C 1
ATOM 616 O O . LYS A 1 79 ? -4.742 -10.023 30.562 1.00 48.38 79 LYS A O 1
ATOM 621 N N . ASN A 1 80 ? -4.499 -9.140 28.536 1.00 43.44 80 ASN A N 1
ATOM 622 C CA . ASN A 1 80 ? -4.860 -7.785 29.000 1.00 43.44 80 ASN A CA 1
ATOM 623 C C . ASN A 1 80 ? -6.212 -7.303 28.463 1.00 43.44 80 ASN A C 1
ATOM 625 O O . ASN A 1 80 ? -6.300 -6.302 27.757 1.00 43.44 80 ASN A O 1
ATOM 629 N N . ARG A 1 81 ? -7.274 -8.025 28.827 1.00 43.41 81 ARG A N 1
ATOM 630 C CA . ARG A 1 81 ? -8.643 -7.491 28.863 1.00 43.41 81 ARG A CA 1
ATOM 631 C C . ARG A 1 81 ? -9.405 -8.117 30.033 1.00 43.41 81 ARG A C 1
ATOM 633 O O . ARG A 1 81 ? -10.383 -8.825 29.842 1.00 43.41 81 ARG A O 1
ATOM 640 N N . ALA A 1 82 ? -8.878 -7.902 31.231 1.00 43.53 82 ALA A N 1
ATOM 641 C CA . ALA A 1 82 ? -9.575 -8.047 32.503 1.00 43.53 82 ALA A CA 1
ATOM 642 C C . ALA A 1 82 ? -8.689 -7.417 33.586 1.00 43.53 82 ALA A C 1
ATOM 644 O O . ALA A 1 82 ? -7.835 -8.113 34.119 1.00 43.53 82 ALA A O 1
ATOM 645 N N . VAL A 1 83 ? -8.819 -6.102 33.784 1.00 42.66 83 VAL A N 1
ATOM 646 C CA . VAL A 1 83 ? -8.878 -5.340 35.053 1.00 42.66 83 VAL A CA 1
ATOM 647 C C . VAL A 1 83 ? -9.249 -3.913 34.663 1.00 42.66 83 VAL A C 1
ATOM 649 O O . VAL A 1 83 ? -8.562 -3.364 33.773 1.00 42.66 83 VAL A O 1
#

Organism: Roseateles saccharophilus (NCBI:txid304)

Sequence (83 aa):
MKAFEQFKAELLADPATRREYDALAQEFETARELVVARARAGLTQEQVAERMGTTQSTVARLESGRRPPDTSWGSTRAKNRAV

InterPro domains:
  IPR001387 Cro/C1-type, helix-turn-helix domain [PS50943] (34-72)
  IPR001387 Cro/C1-type, helix-turn-helix domain [cd00093] (37-70)
  IPR010982 Lambda repressor-like, DNA-binding domain superfamily [G3DSA:1.10.260.40] (11-78)
  IPR010982 Lambda repressor-like, DNA-binding domain superfamily [SSF47413] (32-73)